Protein AF-A0AAU8E6L5-F1 (afdb_monomer_lite)

Organism: NCBI:txid2745230

Seque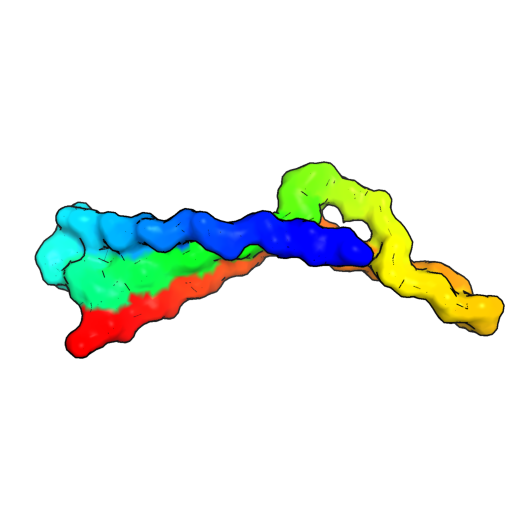nce (61 aa):
MSSVIGYSRTRIPVHPSLRGLQARVNVQNIFDREYISDCNYSFGCYYGQERVASVEMTYDW

InterPro domains:
  IPR036942 TonB-dependent receptor-like, beta-barrel domain superfamily [G3DSA:2.40.170.20] (4-61)
  IPR039426 TonB-dependent receptor-like [PS52016] (1-61)

pLDDT: mean 75.9, std 13.24, range [40.72, 90.5]

Secondary structure (DSSP, 8-state):
---EE----EE--S-GGGTTEEEEEEEESTT----EEEEETTTEEEEPP--EEEEEEEE--

Radius of gyration: 17.52 Å; chains: 1; bounding box: 27×20×53 Å

Foldseek 3Di:
DFDWDWDDWDQDPPDPVCRQKTKTKTKTQPVQDWDFPDADPPPGTHIDDGIDIDMDIDGDD

Structure (mmCIF, N/CA/C/O backbone):
data_AF-A0AAU8E6L5-F1
#
_entry.id   AF-A0AAU8E6L5-F1
#
loop_
_atom_site.group_PDB
_atom_site.id
_atom_site.type_symbol
_atom_site.label_atom_id
_atom_site.label_alt_id
_atom_site.label_comp_id
_atom_site.label_asym_id
_atom_site.label_entity_id
_atom_site.label_seq_id
_atom_site.pdbx_PDB_ins_code
_atom_site.Cartn_x
_atom_site.Cartn_y
_atom_site.Cartn_z
_atom_site.occupancy
_atom_site.B_iso_or_equiv
_atom_site.auth_seq_id
_atom_site.auth_comp_id
_atom_site.auth_asym_id
_atom_site.auth_atom_id
_atom_site.pdbx_PDB_model_num
ATOM 1 N N . MET A 1 1 ? 14.118 -6.327 -7.135 1.00 41.34 1 MET A N 1
ATOM 2 C CA . MET A 1 1 ? 14.277 -5.992 -5.699 1.00 41.34 1 MET A CA 1
ATOM 3 C C . MET A 1 1 ? 13.156 -5.027 -5.320 1.00 41.34 1 MET A C 1
ATOM 5 O O . MET A 1 1 ? 13.322 -3.824 -5.461 1.00 41.34 1 MET A O 1
ATOM 9 N N . SER A 1 2 ? 11.985 -5.541 -4.931 1.00 40.72 2 SER A N 1
ATOM 10 C CA . SER A 1 2 ? 10.870 -4.699 -4.473 1.00 40.72 2 SER A CA 1
ATOM 11 C C . SER A 1 2 ? 11.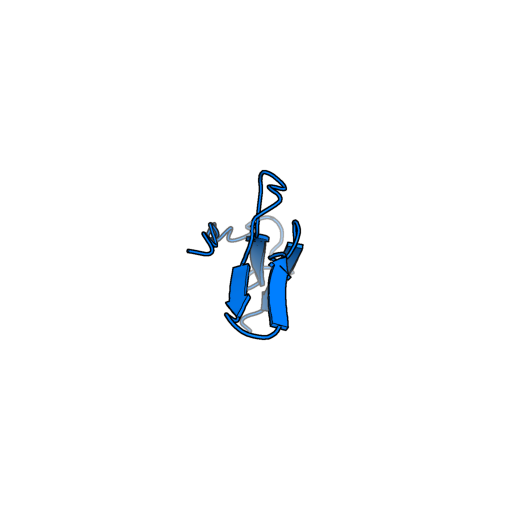048 -4.436 -2.984 1.00 40.72 2 SER A C 1
ATOM 13 O O . SER A 1 2 ? 10.800 -5.309 -2.156 1.00 40.72 2 SER A O 1
ATOM 15 N N . SER A 1 3 ? 11.558 -3.255 -2.643 1.00 46.66 3 SER A N 1
ATOM 16 C CA . SER A 1 3 ? 11.713 -2.832 -1.253 1.00 46.66 3 SER A CA 1
ATOM 17 C C . SER A 1 3 ? 10.339 -2.528 -0.657 1.00 46.66 3 SER A C 1
ATOM 19 O O . SER A 1 3 ? 9.836 -1.412 -0.774 1.00 46.66 3 SER A O 1
ATOM 21 N N . VAL A 1 4 ? 9.722 -3.523 -0.020 1.00 54.88 4 VAL A N 1
ATOM 22 C CA . VAL A 1 4 ? 8.600 -3.293 0.896 1.00 54.88 4 VAL A CA 1
ATOM 23 C C . VAL A 1 4 ? 9.199 -2.829 2.218 1.00 54.88 4 VAL A C 1
ATOM 25 O O . VAL A 1 4 ? 9.714 -3.628 2.995 1.00 54.88 4 VAL A O 1
ATOM 28 N N . ILE A 1 5 ? 9.188 -1.520 2.459 1.00 62.66 5 ILE A N 1
ATOM 29 C CA . ILE A 1 5 ? 9.506 -0.976 3.780 1.00 62.66 5 ILE A CA 1
ATOM 30 C C . ILE A 1 5 ? 8.187 -0.873 4.538 1.00 62.66 5 ILE A C 1
ATOM 32 O O . ILE A 1 5 ? 7.333 -0.060 4.193 1.00 62.66 5 ILE A O 1
ATOM 36 N N . GLY A 1 6 ? 8.015 -1.681 5.582 1.00 59.09 6 GLY A N 1
ATOM 37 C CA . GLY A 1 6 ? 6.863 -1.526 6.462 1.00 59.09 6 GLY A CA 1
ATOM 38 C C . GLY A 1 6 ? 6.884 -2.442 7.672 1.00 59.09 6 GLY A C 1
ATOM 39 O O . GLY A 1 6 ? 6.517 -3.607 7.562 1.00 59.09 6 GLY A O 1
ATOM 40 N N . TYR A 1 7 ? 7.226 -1.894 8.843 1.00 56.75 7 TYR A N 1
ATOM 41 C CA . TYR A 1 7 ? 6.549 -2.294 10.077 1.00 56.75 7 TYR A CA 1
ATOM 42 C C . TYR A 1 7 ? 6.707 -1.240 11.184 1.00 56.75 7 TYR A C 1
ATOM 44 O O . TYR A 1 7 ? 7.779 -1.086 11.763 1.00 56.75 7 TYR A O 1
ATOM 52 N N . SER A 1 8 ? 5.621 -0.537 11.512 1.00 58.16 8 SER A N 1
ATOM 53 C CA . SER A 1 8 ? 5.461 0.164 12.791 1.00 58.16 8 SER A CA 1
ATOM 54 C C . SER A 1 8 ? 4.203 -0.384 13.455 1.00 58.16 8 SER A C 1
ATOM 56 O O . SER A 1 8 ? 3.103 -0.232 12.927 1.00 58.16 8 SER A O 1
ATOM 58 N N . ARG A 1 9 ? 4.366 -1.093 14.579 1.00 58.59 9 ARG A N 1
ATOM 59 C CA . ARG A 1 9 ? 3.257 -1.665 15.354 1.00 58.59 9 ARG A CA 1
ATOM 60 C C . ARG A 1 9 ? 2.822 -0.646 16.392 1.00 58.59 9 ARG A C 1
ATOM 62 O O . ARG A 1 9 ? 3.365 -0.606 17.495 1.00 58.59 9 ARG A O 1
ATOM 69 N N . THR A 1 10 ? 1.853 0.191 16.051 1.00 61.00 10 THR A N 1
ATOM 70 C CA . THR A 1 10 ? 1.300 1.149 17.010 1.00 61.00 10 THR A CA 1
ATOM 71 C C . THR A 1 10 ? 0.188 0.473 17.807 1.00 61.00 10 THR A C 1
ATOM 73 O O . THR A 1 10 ? -0.899 0.224 17.294 1.00 61.00 10 THR A O 1
ATOM 76 N N . ARG A 1 11 ? 0.450 0.159 19.081 1.00 60.75 11 ARG A N 1
ATOM 77 C CA . ARG A 1 11 ? -0.605 -0.206 20.037 1.00 60.75 11 ARG A CA 1
ATOM 78 C C . ARG A 1 11 ? -1.322 1.084 20.423 1.00 60.75 11 ARG A C 1
ATOM 80 O O . ARG A 1 11 ? -0.698 1.935 21.042 1.00 60.75 11 ARG A O 1
ATOM 87 N N . ILE A 1 12 ? -2.589 1.237 20.045 1.00 61.06 12 ILE A N 1
ATOM 88 C CA . ILE A 1 12 ? -3.388 2.447 20.293 1.00 61.06 12 ILE A CA 1
ATOM 89 C C . ILE A 1 12 ? -3.848 2.444 21.767 1.00 61.06 12 ILE A C 1
ATOM 91 O O . ILE A 1 12 ? -4.688 1.618 22.121 1.00 61.06 12 ILE A O 1
ATOM 95 N N . PRO A 1 13 ? -3.353 3.334 22.657 1.00 58.38 13 PRO A N 1
ATOM 96 C CA . PRO A 1 13 ? -3.812 3.390 24.050 1.00 58.38 13 PRO A CA 1
ATOM 97 C C . PRO A 1 13 ? -5.072 4.262 24.231 1.00 58.38 13 PRO A C 1
ATOM 99 O O . PRO A 1 13 ? -5.473 4.540 25.355 1.00 58.38 13 PRO A O 1
ATOM 102 N N . VAL A 1 14 ? -5.680 4.729 23.135 1.00 58.84 14 VAL A N 1
ATOM 103 C CA . VAL A 1 14 ? -6.566 5.906 23.128 1.00 58.84 14 VAL A CA 1
ATOM 104 C C . VAL A 1 14 ? -8.002 5.599 23.588 1.00 58.84 14 VAL A C 1
ATOM 106 O O . VAL A 1 14 ? -8.728 6.521 23.940 1.00 58.84 14 VAL A O 1
ATOM 109 N N . HIS A 1 15 ? -8.429 4.328 23.666 1.00 60.28 15 HIS A N 1
ATOM 110 C CA . HIS A 1 15 ? -9.750 3.990 24.215 1.00 60.28 15 HIS A CA 1
ATOM 111 C C . HIS A 1 15 ? -9.813 2.556 24.787 1.00 60.28 15 HIS A C 1
ATOM 113 O O . HIS A 1 15 ? -9.319 1.629 24.141 1.00 60.28 15 HIS A O 1
ATOM 119 N N . PRO A 1 16 ? -10.454 2.316 25.954 1.00 65.25 16 PRO A N 1
ATOM 120 C CA . PRO A 1 16 ? -10.588 0.984 26.557 1.00 65.25 16 PRO A CA 1
ATOM 121 C C . PRO A 1 16 ? -11.198 -0.085 25.643 1.00 65.25 16 PRO A C 1
ATOM 123 O O . PRO A 1 16 ? -10.845 -1.251 25.791 1.00 65.25 16 PRO A O 1
ATOM 126 N N . SER A 1 17 ? -12.074 0.318 24.714 1.00 66.75 17 SER A N 1
ATOM 127 C CA . SER A 1 17 ? -12.741 -0.550 23.728 1.00 66.75 17 SER A CA 1
ATOM 128 C C . SER A 1 17 ? -11.859 -0.943 22.538 1.00 66.75 17 SER A C 1
ATOM 130 O O . SER A 1 17 ? -12.226 -1.830 21.778 1.00 66.75 17 SER A O 1
ATOM 132 N N . LEU A 1 18 ? -10.710 -0.284 22.364 1.00 67.38 18 LEU A N 1
ATOM 133 C CA . LEU A 1 18 ? -9.760 -0.524 21.273 1.00 67.38 18 LEU A CA 1
ATOM 134 C C . LEU A 1 18 ? -8.496 -1.251 21.763 1.00 67.38 18 LEU A C 1
ATOM 136 O O . LEU A 1 18 ? -7.547 -1.437 21.000 1.00 67.38 18 LEU A O 1
ATOM 140 N N . ARG A 1 19 ? -8.466 -1.682 23.034 1.00 68.44 19 ARG A N 1
ATOM 141 C CA . ARG A 1 19 ? -7.422 -2.578 23.548 1.00 68.44 19 ARG A CA 1
ATOM 142 C C . ARG A 1 19 ? -7.504 -3.902 22.784 1.00 68.44 19 ARG A C 1
ATOM 144 O O . ARG A 1 19 ? -8.555 -4.522 22.785 1.00 68.44 19 ARG A O 1
ATOM 151 N N . GLY A 1 20 ? -6.411 -4.283 22.120 1.00 71.38 20 GLY A N 1
ATOM 152 C CA . GLY A 1 20 ? -6.357 -5.454 21.231 1.00 71.38 20 GLY A CA 1
ATOM 153 C C . GLY A 1 20 ? -6.408 -5.112 19.737 1.00 71.38 20 GLY A C 1
ATOM 154 O O . GLY A 1 20 ? -6.054 -5.951 18.916 1.00 71.38 20 GLY A O 1
ATOM 155 N N . LEU A 1 21 ? -6.751 -3.868 19.369 1.00 79.38 21 LEU A N 1
ATOM 156 C CA . LEU A 1 21 ? -6.704 -3.419 17.978 1.00 79.38 21 LEU A CA 1
ATOM 157 C C . LEU A 1 21 ? -5.260 -3.117 17.550 1.00 79.38 21 LEU A C 1
ATOM 159 O O . LEU A 1 21 ? -4.562 -2.293 18.149 1.00 79.38 21 LEU A O 1
ATOM 163 N N . GLN A 1 22 ? -4.834 -3.765 16.476 1.00 80.69 22 GLN A N 1
ATOM 164 C CA . GLN A 1 22 ? -3.572 -3.551 15.789 1.00 80.69 22 GLN A CA 1
ATOM 165 C C . GLN A 1 22 ? -3.870 -3.025 14.390 1.00 80.69 22 GLN A C 1
ATOM 167 O O . GLN A 1 22 ? -4.609 -3.651 13.639 1.00 80.69 22 GLN A O 1
ATOM 172 N N . ALA A 1 23 ? -3.284 -1.890 14.028 1.00 80.62 23 ALA A N 1
ATOM 173 C CA . ALA A 1 23 ? -3.346 -1.373 12.670 1.00 80.62 23 ALA A CA 1
ATOM 174 C C . ALA A 1 23 ? -1.940 -1.372 12.069 1.00 80.62 23 ALA A C 1
ATOM 176 O O . ALA A 1 23 ? -0.974 -0.967 12.720 1.00 80.62 23 ALA A O 1
ATOM 177 N N . ARG A 1 24 ? -1.830 -1.826 10.826 1.00 82.19 24 ARG A N 1
ATOM 178 C CA . ARG A 1 24 ? -0.607 -1.844 10.034 1.00 82.19 24 ARG A CA 1
ATOM 179 C C . ARG A 1 24 ? -0.850 -1.091 8.740 1.00 82.19 24 ARG A C 1
ATOM 181 O O . ARG A 1 24 ? -1.824 -1.342 8.044 1.00 82.19 24 ARG A O 1
ATOM 188 N N . VAL A 1 25 ? 0.064 -0.191 8.405 1.00 85.31 25 VAL A N 1
ATOM 189 C CA . VAL A 1 25 ? 0.063 0.513 7.123 1.00 85.31 25 VAL A CA 1
ATOM 190 C C . VAL A 1 25 ? 1.306 0.084 6.364 1.00 85.31 25 VAL A C 1
ATOM 192 O O . VAL A 1 25 ? 2.417 0.244 6.869 1.00 85.31 25 VAL A O 1
ATOM 195 N N . ASN A 1 26 ? 1.124 -0.462 5.165 1.00 87.50 26 ASN A N 1
ATOM 196 C CA . ASN A 1 26 ? 2.224 -0.814 4.276 1.00 87.50 26 ASN A CA 1
ATOM 197 C C . ASN A 1 26 ? 2.134 0.045 3.021 1.00 87.50 26 ASN A C 1
ATOM 199 O O . ASN A 1 26 ? 1.118 0.032 2.325 1.00 87.50 26 ASN A O 1
ATOM 203 N N . VAL A 1 27 ? 3.210 0.767 2.726 1.00 87.19 27 VAL A N 1
ATOM 204 C CA . VAL A 1 27 ? 3.334 1.569 1.511 1.00 87.19 27 VAL A CA 1
ATOM 205 C C . VAL A 1 27 ? 4.468 0.987 0.679 1.00 87.19 27 VAL A C 1
ATOM 207 O O . VAL A 1 27 ? 5.609 0.908 1.128 1.00 87.19 27 VAL A O 1
ATOM 210 N N . GLN A 1 28 ? 4.142 0.562 -0.533 1.00 86.62 28 GLN A N 1
ATOM 211 C CA . GLN A 1 28 ? 5.090 0.075 -1.526 1.00 86.62 28 GLN A CA 1
ATOM 212 C C . GLN A 1 28 ? 5.403 1.190 -2.518 1.00 86.62 28 GLN A C 1
ATOM 214 O O . GLN A 1 28 ? 4.533 2.001 -2.829 1.00 86.62 28 GLN A O 1
ATOM 219 N N . ASN A 1 29 ? 6.646 1.224 -3.004 1.00 86.00 29 ASN A N 1
ATOM 220 C CA . ASN A 1 29 ? 7.135 2.260 -3.916 1.00 86.00 29 ASN A CA 1
ATOM 221 C C . ASN A 1 29 ? 6.884 3.690 -3.378 1.00 86.00 29 ASN A C 1
ATOM 223 O O . ASN A 1 29 ? 6.239 4.521 -4.007 1.00 86.00 29 ASN A O 1
ATOM 227 N N . ILE A 1 30 ? 7.393 3.977 -2.172 1.00 86.19 30 ILE A N 1
ATOM 228 C CA . ILE A 1 30 ? 7.155 5.244 -1.445 1.00 86.19 30 ILE A CA 1
ATOM 229 C C . ILE A 1 30 ? 7.557 6.477 -2.272 1.00 86.19 30 ILE A C 1
ATOM 231 O O . ILE A 1 30 ? 6.901 7.515 -2.205 1.00 86.19 30 ILE A O 1
ATOM 235 N N . PHE A 1 31 ? 8.615 6.349 -3.072 1.00 87.12 31 PHE A N 1
ATOM 236 C CA . PHE A 1 31 ? 9.126 7.417 -3.931 1.00 87.12 31 PHE A CA 1
ATOM 237 C C . PHE A 1 31 ? 8.492 7.445 -5.323 1.00 87.12 31 PHE A C 1
ATOM 239 O O . PHE A 1 31 ? 8.960 8.216 -6.154 1.00 87.12 31 PHE A O 1
ATOM 246 N N . ASP A 1 32 ? 7.479 6.610 -5.570 1.00 83.38 32 ASP A N 1
ATOM 247 C CA . ASP A 1 32 ? 6.731 6.549 -6.829 1.00 83.38 32 ASP A CA 1
ATOM 248 C C . ASP A 1 32 ? 7.646 6.463 -8.053 1.00 83.38 32 ASP A C 1
ATOM 250 O O . ASP A 1 32 ? 7.519 7.192 -9.033 1.00 83.38 32 ASP A O 1
ATOM 254 N N . ARG A 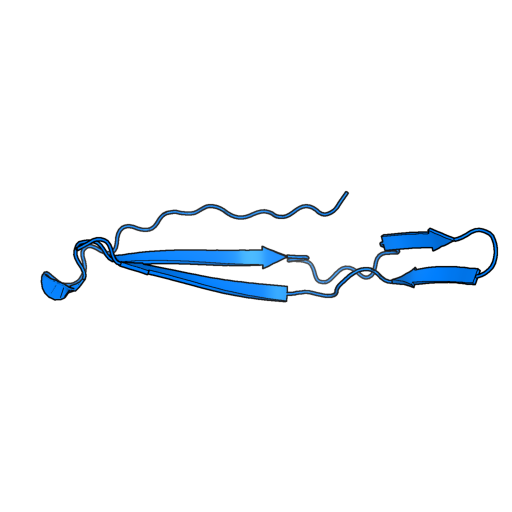1 33 ? 8.672 5.616 -7.943 1.00 85.75 33 ARG A N 1
ATOM 255 C CA . ARG A 1 33 ? 9.646 5.440 -9.010 1.00 85.75 33 ARG A CA 1
ATOM 256 C C . ARG A 1 33 ? 9.050 4.545 -10.070 1.00 85.75 33 ARG A C 1
ATOM 258 O O . ARG A 1 33 ? 8.584 3.450 -9.763 1.00 85.75 33 ARG A O 1
ATOM 265 N N . GLU A 1 34 ? 9.161 4.981 -11.311 1.00 87.00 34 GLU A N 1
ATOM 266 C CA . GLU A 1 34 ? 8.963 4.111 -12.454 1.00 87.00 34 GLU A CA 1
ATOM 267 C C . GLU A 1 34 ? 10.184 3.192 -12.581 1.00 87.00 34 GLU A C 1
ATOM 269 O O . GLU A 1 34 ? 11.331 3.644 -12.621 1.00 87.00 34 GLU A O 1
ATOM 274 N N . TYR A 1 35 ? 9.951 1.883 -12.566 1.00 84.38 35 TYR A N 1
ATOM 275 C CA . TYR A 1 35 ? 10.997 0.881 -12.733 1.00 84.38 35 TYR A CA 1
ATOM 276 C C . TYR A 1 35 ? 10.465 -0.294 -13.541 1.00 84.38 35 TYR A C 1
ATOM 278 O O . TYR A 1 35 ? 9.266 -0.565 -13.566 1.00 84.38 35 TYR A O 1
ATOM 286 N N . ILE A 1 36 ? 11.374 -1.012 -14.188 1.00 86.81 36 ILE A N 1
ATOM 287 C CA . ILE A 1 36 ? 11.057 -2.247 -14.898 1.00 86.81 36 ILE A CA 1
ATOM 288 C C . ILE A 1 36 ? 11.086 -3.393 -13.886 1.00 86.81 36 ILE A C 1
ATOM 290 O O . ILE A 1 36 ? 12.086 -3.576 -13.187 1.00 86.81 36 ILE A O 1
ATOM 294 N N . SER A 1 37 ? 9.983 -4.135 -13.779 1.00 85.12 37 SER A N 1
ATOM 295 C CA . SER A 1 37 ? 9.870 -5.258 -12.844 1.00 85.12 37 SER A CA 1
ATOM 296 C C . SER A 1 37 ? 10.511 -6.523 -13.387 1.00 85.12 37 SER A C 1
ATOM 298 O O . SER A 1 37 ? 11.241 -7.190 -12.655 1.00 85.12 37 SER A O 1
ATOM 300 N N . ASP A 1 38 ? 10.256 -6.826 -14.657 1.00 85.25 38 ASP A N 1
ATOM 301 C CA . ASP A 1 38 ? 10.748 -8.022 -15.328 1.00 85.25 38 ASP A CA 1
ATOM 302 C C . ASP A 1 38 ? 10.916 -7.762 -16.831 1.00 85.25 38 ASP A C 1
ATOM 304 O O . ASP A 1 38 ? 10.179 -6.969 -17.420 1.00 85.25 38 ASP A O 1
ATOM 308 N N . CYS A 1 39 ? 11.884 -8.422 -17.459 1.00 87.62 39 CYS A N 1
ATOM 309 C CA . CYS A 1 39 ? 12.098 -8.355 -18.900 1.00 87.62 39 CYS A CA 1
ATOM 310 C C . CYS A 1 39 ? 12.052 -9.756 -19.486 1.00 87.62 39 CYS A C 1
ATOM 312 O O . CYS A 1 39 ? 12.961 -10.560 -19.274 1.00 87.62 39 CYS A O 1
ATOM 314 N N . ASN A 1 40 ? 11.038 -10.015 -20.310 1.00 81.75 40 ASN A N 1
ATOM 315 C CA . ASN A 1 40 ? 10.999 -11.229 -21.098 1.00 81.75 40 ASN A CA 1
ATOM 316 C C . ASN A 1 40 ? 11.684 -10.979 -22.443 1.00 81.75 40 ASN A C 1
ATOM 318 O O . ASN A 1 40 ? 11.246 -10.148 -23.240 1.00 81.75 40 ASN A O 1
ATOM 322 N N . TYR A 1 41 ? 12.741 -11.745 -22.710 1.00 70.75 41 TYR A N 1
ATOM 323 C CA . TYR A 1 41 ? 13.595 -11.598 -23.891 1.00 70.75 41 TYR A CA 1
ATOM 324 C C . TYR A 1 41 ? 12.832 -11.664 -25.231 1.00 70.75 41 TYR A C 1
ATOM 326 O O . TYR A 1 41 ? 13.332 -11.177 -26.238 1.00 70.75 41 TYR A O 1
ATOM 334 N N . SER A 1 42 ? 11.631 -12.257 -25.259 1.00 76.94 42 SER A N 1
ATOM 335 C CA . SER A 1 42 ? 10.816 -12.418 -26.476 1.00 76.94 42 SER A CA 1
ATOM 336 C C . SER A 1 42 ? 9.603 -11.485 -26.574 1.00 76.94 42 SER A C 1
ATOM 338 O O . SER A 1 42 ? 9.082 -11.305 -27.669 1.00 76.94 42 SER A O 1
ATOM 340 N N . PHE A 1 43 ? 9.141 -10.893 -25.468 1.00 73.50 43 PHE A N 1
ATOM 341 C CA . PHE A 1 43 ? 7.873 -10.139 -25.426 1.00 73.50 43 PHE A CA 1
ATOM 342 C C . PHE A 1 43 ? 8.001 -8.721 -24.849 1.00 73.50 43 PHE A C 1
ATOM 344 O O . PHE A 1 43 ? 7.005 -8.010 -24.740 1.00 73.50 43 PHE A O 1
ATOM 351 N N . GLY A 1 44 ? 9.222 -8.283 -24.532 1.00 79.81 44 GLY A N 1
ATOM 352 C CA . GLY A 1 44 ? 9.498 -6.954 -23.994 1.00 79.81 44 GLY A CA 1
ATOM 353 C C . GLY A 1 44 ? 9.542 -6.919 -22.467 1.00 79.81 44 GLY A C 1
ATOM 354 O O . GLY A 1 44 ? 9.482 -7.945 -21.785 1.00 79.81 44 GLY A O 1
ATOM 355 N N . CYS A 1 45 ? 9.707 -5.713 -21.933 1.00 89.31 45 CYS A N 1
ATOM 356 C CA . CYS A 1 45 ? 9.821 -5.475 -20.501 1.00 89.31 45 CYS A CA 1
ATOM 357 C C . CYS A 1 45 ? 8.495 -5.006 -19.902 1.00 89.31 45 CYS A C 1
ATOM 359 O O . CYS A 1 45 ? 7.779 -4.205 -20.501 1.00 89.31 45 CYS A O 1
ATOM 361 N N . TYR A 1 46 ? 8.197 -5.493 -18.701 1.00 84.56 46 TYR A N 1
ATOM 362 C CA . TYR A 1 46 ? 7.027 -5.127 -17.921 1.00 84.56 46 TYR A CA 1
ATOM 363 C C . TYR A 1 46 ? 7.394 -4.055 -16.902 1.00 84.56 46 TYR A C 1
ATOM 365 O O . TYR A 1 46 ? 8.373 -4.171 -16.159 1.00 84.56 46 TYR A O 1
ATOM 373 N N . TYR A 1 47 ? 6.576 -3.012 -16.838 1.00 86.94 47 TYR A N 1
ATOM 374 C CA . TYR A 1 47 ? 6.687 -2.006 -15.794 1.00 86.94 47 TYR A CA 1
ATOM 375 C C . TYR A 1 47 ? 6.301 -2.602 -14.437 1.00 86.94 47 TYR A C 1
ATOM 377 O O . TYR A 1 47 ? 5.465 -3.502 -14.333 1.00 86.94 47 TYR A O 1
ATOM 385 N N . GLY A 1 48 ? 6.988 -2.169 -13.386 1.00 83.81 48 GLY A N 1
ATOM 386 C CA . GLY A 1 48 ? 6.667 -2.532 -12.013 1.00 83.81 48 GLY A CA 1
ATOM 387 C C . GLY A 1 48 ? 5.443 -1.796 -11.490 1.00 83.81 48 GLY A C 1
ATOM 388 O O . GLY A 1 48 ? 5.004 -0.806 -12.066 1.00 83.81 48 GLY A O 1
ATOM 389 N N . GLN A 1 49 ? 4.888 -2.293 -10.381 1.00 84.69 49 GLN A N 1
ATOM 390 C CA . GLN A 1 49 ? 3.773 -1.617 -9.719 1.00 84.69 49 GLN A CA 1
ATOM 391 C C . GLN A 1 49 ? 4.168 -0.202 -9.279 1.00 84.69 49 GLN A C 1
ATOM 393 O O . GLN A 1 49 ? 5.226 0.010 -8.673 1.00 84.69 49 GLN A O 1
ATOM 398 N N . GLU A 1 50 ? 3.260 0.735 -9.545 1.00 88.06 50 GLU A N 1
ATOM 399 C CA . GLU A 1 50 ? 3.275 2.099 -9.016 1.00 88.06 50 GLU A CA 1
ATOM 400 C C . GLU A 1 50 ? 3.140 2.109 -7.480 1.00 88.06 50 GLU A C 1
ATOM 402 O O . GLU A 1 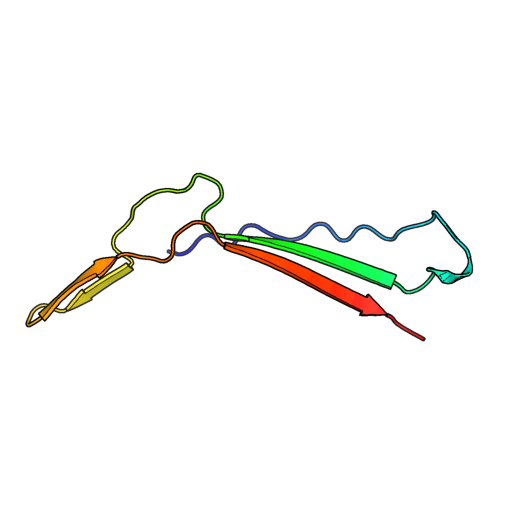50 ? 3.133 1.064 -6.819 1.00 88.06 50 GLU A O 1
ATOM 407 N N . ARG A 1 51 ? 3.064 3.295 -6.867 1.00 90.50 51 ARG A N 1
ATOM 408 C CA . ARG A 1 51 ? 2.856 3.412 -5.420 1.00 90.50 51 ARG A CA 1
ATOM 409 C C . ARG A 1 51 ? 1.528 2.795 -4.982 1.00 90.50 51 ARG A C 1
ATOM 411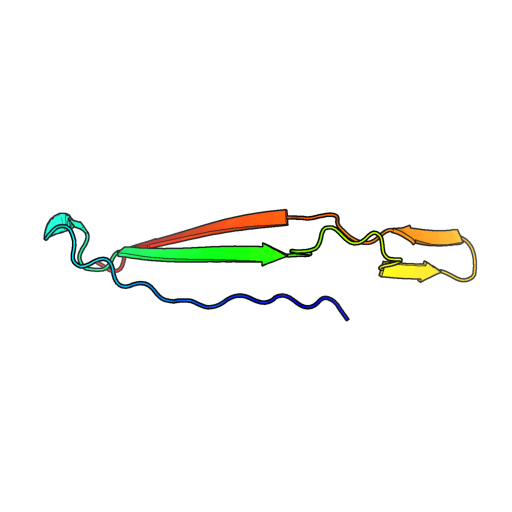 O O . ARG A 1 51 ? 0.452 3.272 -5.330 1.00 90.50 51 ARG A O 1
ATOM 418 N N . VAL A 1 52 ? 1.616 1.802 -4.098 1.00 89.50 52 VAL A N 1
ATOM 419 C CA . VAL A 1 52 ? 0.453 1.139 -3.495 1.00 89.50 52 VAL A CA 1
ATOM 420 C C . VAL A 1 52 ? 0.502 1.303 -1.982 1.00 89.50 52 VAL A C 1
ATOM 422 O O . VAL A 1 52 ? 1.464 0.890 -1.335 1.00 89.50 52 VAL A O 1
ATOM 425 N N . ALA A 1 53 ? -0.553 1.875 -1.405 1.00 89.88 53 ALA A N 1
ATOM 426 C CA . ALA A 1 53 ? -0.756 1.941 0.038 1.00 89.88 53 ALA A CA 1
ATOM 427 C C . ALA A 1 53 ? -1.825 0.927 0.460 1.00 89.88 53 ALA A C 1
ATOM 429 O O . ALA A 1 53 ? -2.889 0.840 -0.146 1.00 89.88 53 ALA A O 1
ATOM 430 N N . SER A 1 54 ? -1.546 0.170 1.515 1.00 89.25 54 SER A N 1
ATOM 431 C CA . SER A 1 54 ? -2.460 -0.810 2.097 1.00 89.25 54 SER A CA 1
ATOM 432 C C . SER A 1 54 ? -2.548 -0.608 3.601 1.00 89.25 54 SER A C 1
ATOM 434 O O . SER A 1 54 ? -1.558 -0.271 4.255 1.00 89.25 54 SER A O 1
ATOM 436 N N . VAL A 1 55 ? -3.747 -0.804 4.140 1.00 88.38 55 VAL A N 1
ATOM 437 C CA . VAL A 1 55 ? -4.017 -0.740 5.573 1.00 88.38 55 VAL A CA 1
ATOM 438 C C . VAL A 1 55 ? -4.621 -2.065 5.992 1.00 88.38 55 VAL A C 1
ATOM 440 O O . VAL A 1 55 ? -5.549 -2.564 5.363 1.00 88.38 55 VAL A O 1
ATOM 443 N N . GLU A 1 56 ? -4.090 -2.623 7.062 1.00 87.44 56 GLU A N 1
ATOM 444 C CA . GLU A 1 56 ? -4.552 -3.852 7.675 1.00 87.44 56 GLU A CA 1
ATOM 445 C C . GLU A 1 56 ? -4.910 -3.563 9.123 1.00 87.44 56 GLU A C 1
ATOM 447 O O . GLU A 1 56 ? -4.187 -2.854 9.8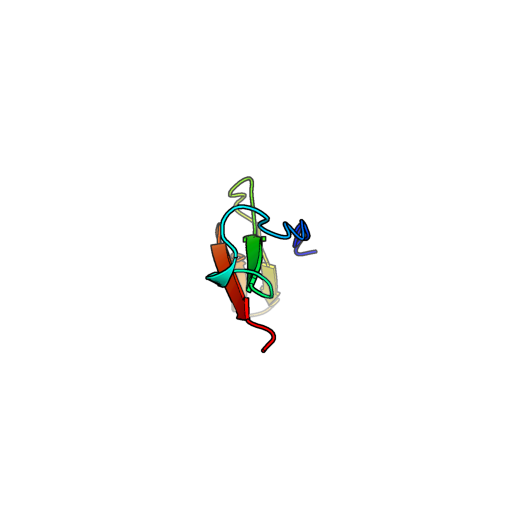24 1.00 87.44 56 GLU A O 1
ATOM 452 N N . MET A 1 57 ? -6.046 -4.090 9.560 1.00 84.94 57 MET A N 1
ATOM 453 C CA . MET A 1 57 ? -6.538 -3.926 10.918 1.00 84.94 57 MET A CA 1
ATOM 454 C C . MET A 1 57 ? -6.879 -5.302 11.473 1.00 84.94 57 MET A C 1
ATOM 456 O O . MET A 1 57 ? -7.676 -6.030 10.886 1.00 84.94 57 MET A O 1
ATOM 460 N N . THR A 1 58 ? -6.282 -5.639 12.607 1.00 84.12 58 THR A N 1
ATOM 461 C CA . THR A 1 58 ? -6.475 -6.904 13.313 1.00 84.12 58 THR A CA 1
ATOM 462 C C . THR A 1 58 ? -6.973 -6.596 14.713 1.00 84.12 58 THR A C 1
ATOM 464 O O . THR A 1 58 ? -6.445 -5.701 15.369 1.00 84.12 58 THR A O 1
ATOM 467 N N . TYR A 1 59 ? -7.982 -7.319 15.180 1.00 81.44 59 TYR A N 1
ATOM 468 C CA . TYR A 1 59 ? -8.524 -7.165 16.525 1.00 81.44 59 TYR A CA 1
ATOM 469 C C . TYR A 1 59 ? -8.388 -8.488 17.275 1.00 81.44 59 TYR A C 1
ATOM 471 O O . TYR A 1 59 ? -8.957 -9.489 16.847 1.00 81.44 59 TYR A O 1
ATOM 479 N N . ASP A 1 60 ? -7.619 -8.481 18.362 1.00 77.94 60 ASP A N 1
ATOM 480 C CA . ASP A 1 60 ? -7.478 -9.625 19.264 1.00 77.94 60 ASP A CA 1
ATOM 481 C C . ASP A 1 60 ? -8.495 -9.496 20.413 1.00 77.94 60 ASP A C 1
ATOM 483 O O . ASP A 1 60 ? -8.451 -8.510 21.158 1.00 77.94 60 ASP A O 1
ATOM 487 N N . TRP A 1 61 ? -9.410 -10.468 20.519 1.00 73.62 61 TRP A N 1
ATOM 488 C CA . TRP A 1 61 ? -10.472 -10.556 21.535 1.00 73.62 61 TRP A CA 1
ATOM 489 C C . TRP A 1 61 ? -10.052 -11.262 22.833 1.00 73.62 61 TRP A C 1
ATOM 491 O O . TRP A 1 61 ? -9.155 -12.137 22.793 1.00 73.62 61 TRP A O 1
#